Protein AF-A0A6M5J6U9-F1 (afdb_monomer)

Sequence (135 aa):
MSRLHGDDAELTERDAALIKAMIDRGDKNETIAAYFGVNQRAISHVRTGKKFEGINAASIAILPPPGPYGVDPIYVRFYQTMTKVNSLWEKRKLSAAKELLERALKNPVFTEDISEIDTEFSDICRDEYGINVAI

Radius of gyration: 23.55 Å; Cα contacts (8 Å, |Δi|>4): 103; chains: 1; bounding box: 53×32×63 Å

Secondary structure (DSSP, 8-state):
-----SSS-PPPHHHHHHHHHHHHHT--HHHHHHHHTS-HHHHHHHHTSSSSTTPPPPPGGGSPPPS---S-HHHHHHHHHHHHHHHHHHTT-HHHHHHHHHHHHH-S---S-HHHHHHHHHHTTB-TT--B---

Mean predicted aligned error: 13.69 Å

Nearest PDB structures (foldseek):
  5z4y-assembly1_B  TM=3.343E-01  e=3.008E-01  unclassified
  1hlv-assembly1_A  TM=3.441E-01  e=7.741E-01  Homo sapiens
  1pdn-assembly1_C  TM=3.703E-01  e=1.317E+00  Drosophila melanogaster
  5z4z-assembly1_A  TM=3.390E-01  e=1.171E+00  unclassified
  9f14-assembly1_A  TM=3.531E-01  e=1.397E+00  Klebsiella aerogenes

pLDDT: mean 77.25, std 19.32, range [35.38, 96.12]

Solvent-accessible surface area (backbone atoms only — not comparable to full-atom values): 8290 Å² total; per-residue (Å²): 134,90,82,75,90,86,57,103,63,84,81,46,72,69,50,49,10,45,51,43,33,40,48,74,73,62,56,51,50,63,33,55,15,47,64,72,70,45,57,42,68,59,44,49,32,48,74,71,41,80,38,68,60,92,53,64,59,41,63,77,91,74,56,77,81,89,64,86,39,65,82,54,66,52,59,57,50,49,52,54,50,50,53,51,32,50,56,26,48,76,69,66,38,55,68,64,22,49,50,53,50,55,50,47,73,75,50,62,79,74,88,73,66,75,75,52,57,70,53,55,59,64,57,75,49,43,53,103,82,68,52,73,84,80,132

Structure (mmCIF, N/CA/C/O backbone):
data_AF-A0A6M5J6U9-F1
#
_entry.id   AF-A0A6M5J6U9-F1
#
loop_
_atom_site.group_PDB
_ato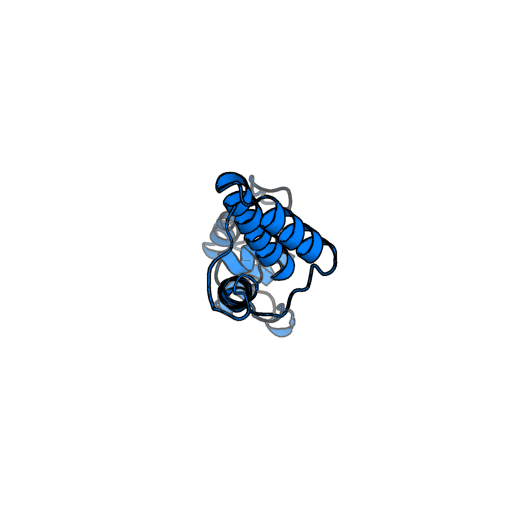m_site.id
_atom_site.type_symbol
_atom_site.label_atom_id
_atom_site.label_alt_id
_atom_site.label_comp_id
_atom_site.label_asym_id
_atom_site.label_entity_id
_atom_site.label_seq_id
_atom_site.pdbx_PDB_ins_code
_atom_site.Cartn_x
_atom_site.Cartn_y
_atom_site.Cartn_z
_atom_site.occupancy
_atom_site.B_iso_or_equiv
_atom_site.auth_seq_id
_atom_site.auth_comp_id
_atom_site.auth_asym_id
_atom_site.auth_atom_id
_atom_site.pdbx_PDB_model_num
ATOM 1 N N . MET A 1 1 ? -12.618 16.297 17.649 1.00 38.94 1 MET A N 1
ATOM 2 C CA . MET A 1 1 ? -12.081 15.787 16.368 1.00 38.94 1 MET A CA 1
ATOM 3 C C . MET A 1 1 ? -10.608 15.433 16.541 1.00 38.94 1 MET A C 1
ATOM 5 O O . MET A 1 1 ? -9.809 16.300 16.882 1.00 38.94 1 MET A O 1
ATOM 9 N N . SER A 1 2 ? -10.254 14.154 16.413 1.00 36.88 2 SER A N 1
ATOM 10 C CA . SER A 1 2 ? -8.938 13.626 16.808 1.00 36.88 2 SER A CA 1
ATOM 11 C C . SER A 1 2 ? -7.925 13.654 15.653 1.00 36.88 2 SER A C 1
ATOM 13 O O . SER A 1 2 ? -7.771 12.667 14.940 1.00 36.88 2 SER A O 1
ATOM 15 N N . ARG A 1 3 ? -7.160 14.747 15.517 1.00 43.84 3 ARG A N 1
ATOM 16 C CA . ARG A 1 3 ? -6.154 14.999 14.452 1.00 43.84 3 ARG A CA 1
ATOM 17 C C . ARG A 1 3 ? -5.040 13.957 14.367 1.00 43.84 3 ARG A C 1
ATOM 19 O O . ARG A 1 3 ? -4.324 13.763 15.353 1.00 43.84 3 ARG A O 1
ATOM 26 N N . LEU A 1 4 ? -4.873 13.259 13.241 1.00 44.78 4 LEU A N 1
ATOM 27 C CA . LEU A 1 4 ? -3.652 12.495 12.936 1.00 44.78 4 LEU A CA 1
ATOM 28 C C . LEU A 1 4 ? -2.703 13.423 12.168 1.00 44.78 4 LEU A C 1
ATOM 30 O O . LEU A 1 4 ? -3.003 13.796 11.048 1.00 44.78 4 LEU A O 1
ATOM 34 N N . HIS A 1 5 ? -1.598 13.836 12.790 1.00 35.38 5 HIS A N 1
ATOM 35 C CA . HIS A 1 5 ? -0.517 14.555 12.104 1.00 35.38 5 HIS A CA 1
ATOM 36 C C . HIS A 1 5 ? 0.190 13.572 11.158 1.00 35.38 5 HIS A C 1
ATOM 38 O O . HIS A 1 5 ? 0.711 12.563 11.644 1.00 35.38 5 HIS A O 1
ATOM 44 N N . GLY A 1 6 ? 0.206 13.833 9.849 1.00 39.66 6 GLY A N 1
ATOM 45 C CA . GLY A 1 6 ? 0.966 13.001 8.914 1.00 39.66 6 GLY A CA 1
ATOM 46 C C . GLY A 1 6 ? 0.749 13.294 7.436 1.00 39.66 6 GLY A C 1
ATOM 47 O O . GLY A 1 6 ? 1.711 13.663 6.782 1.00 39.66 6 GLY A O 1
ATOM 48 N N . ASP A 1 7 ? -0.480 13.164 6.936 1.00 43.69 7 ASP A N 1
ATOM 49 C CA . ASP A 1 7 ? -0.791 13.236 5.502 1.00 43.69 7 ASP A CA 1
ATOM 50 C C . ASP A 1 7 ? -2.085 14.045 5.286 1.00 43.69 7 ASP A C 1
ATOM 52 O O . ASP A 1 7 ? -2.955 14.049 6.159 1.00 43.69 7 ASP A O 1
ATOM 56 N N . ASP A 1 8 ? -2.217 14.716 4.139 1.00 44.75 8 ASP A N 1
ATOM 57 C CA . ASP A 1 8 ? -3.239 15.731 3.805 1.00 44.75 8 ASP A CA 1
ATOM 58 C C . ASP A 1 8 ? -4.708 15.233 3.721 1.00 44.75 8 ASP A C 1
ATOM 60 O O . ASP A 1 8 ? -5.580 15.937 3.211 1.00 44.75 8 ASP A O 1
ATOM 64 N N . ALA A 1 9 ? -5.021 14.043 4.245 1.00 56.03 9 ALA A N 1
ATOM 65 C CA . ALA A 1 9 ? -6.377 13.500 4.322 1.00 56.03 9 ALA A CA 1
ATOM 66 C C . ALA A 1 9 ? -6.770 13.180 5.776 1.00 56.03 9 ALA A C 1
ATOM 68 O O . ALA A 1 9 ? -6.242 12.264 6.414 1.00 56.03 9 ALA A O 1
ATOM 69 N N . GLU A 1 10 ? -7.725 13.941 6.319 1.00 73.69 10 GLU A N 1
ATOM 70 C CA . GLU A 1 10 ? -8.291 13.686 7.644 1.00 73.69 10 GLU A CA 1
ATOM 71 C C . GLU A 1 10 ? -9.250 12.485 7.601 1.00 73.69 10 GLU A C 1
ATOM 73 O O . GLU A 1 10 ? -10.299 12.545 6.964 1.00 73.69 10 GLU A O 1
ATOM 78 N N . LEU A 1 11 ? -8.928 11.405 8.325 1.00 83.12 11 LEU A N 1
ATOM 79 C CA . LEU A 1 11 ? -9.882 10.314 8.557 1.00 83.12 11 LEU A CA 1
ATOM 80 C C . LEU A 1 11 ? -11.064 10.817 9.393 1.00 83.12 11 LEU A C 1
ATOM 82 O O . LEU A 1 11 ? -10.881 11.354 10.491 1.00 83.12 11 LEU A O 1
ATOM 86 N N . THR A 1 12 ? -12.277 10.588 8.904 1.00 90.00 12 THR A N 1
ATOM 87 C CA . THR A 1 12 ? -13.526 10.900 9.605 1.00 90.00 12 THR A CA 1
ATOM 88 C C . THR A 1 12 ? -13.995 9.733 10.481 1.00 90.00 12 THR A C 1
ATOM 90 O O . THR A 1 12 ? -13.484 8.615 10.411 1.00 90.00 12 THR A O 1
ATOM 93 N N . GLU A 1 13 ? -15.018 9.960 11.310 1.00 90.25 13 GLU A N 1
ATOM 94 C CA . GLU A 1 13 ? -15.669 8.879 12.068 1.00 90.25 13 GLU A CA 1
ATOM 95 C C . GLU A 1 13 ? -16.307 7.830 11.144 1.00 90.25 13 GLU A C 1
ATOM 97 O O . GLU A 1 13 ? -16.284 6.638 11.446 1.00 90.25 13 GLU A O 1
ATOM 102 N N . ARG A 1 14 ? -16.818 8.255 9.981 1.00 91.38 14 ARG A N 1
ATOM 103 C CA . ARG A 1 14 ? -17.357 7.347 8.964 1.00 91.38 14 ARG A CA 1
ATOM 104 C C . ARG A 1 14 ? -16.259 6.476 8.356 1.00 91.38 14 ARG A C 1
ATOM 106 O O . ARG A 1 14 ? -16.468 5.275 8.188 1.00 91.38 14 ARG A O 1
ATOM 113 N N . ASP A 1 15 ? -15.091 7.056 8.088 1.00 92.62 15 ASP A N 1
ATOM 114 C CA . ASP A 1 15 ? -13.931 6.303 7.602 1.00 92.62 15 ASP A CA 1
ATOM 115 C C . ASP A 1 15 ? -13.449 5.317 8.660 1.00 92.62 15 ASP A C 1
ATOM 117 O O . ASP A 1 15 ? -13.182 4.164 8.347 1.00 92.62 15 ASP A O 1
ATOM 121 N N . ALA A 1 16 ? -13.422 5.719 9.933 1.00 94.31 16 ALA A N 1
ATOM 122 C CA . ALA A 1 16 ? -13.062 4.827 11.028 1.00 94.31 16 ALA A CA 1
ATOM 123 C C . ALA A 1 16 ? -14.013 3.622 11.145 1.00 94.31 16 ALA A C 1
ATO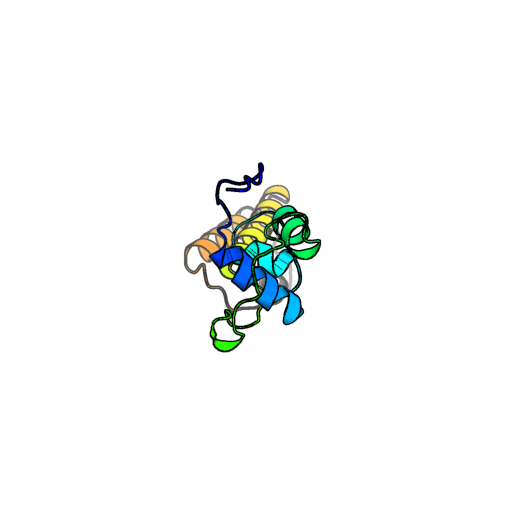M 125 O O . ALA A 1 16 ? -13.543 2.506 11.368 1.00 94.31 16 ALA A O 1
ATOM 126 N N . ALA A 1 17 ? -15.322 3.814 10.950 1.00 96.00 17 ALA A N 1
ATOM 127 C CA . ALA A 1 17 ? -16.290 2.716 10.922 1.00 96.00 17 ALA A CA 1
ATOM 128 C C . ALA A 1 17 ? -15.998 1.726 9.780 1.00 96.00 17 ALA A C 1
ATOM 130 O O . ALA A 1 17 ? -16.003 0.511 9.999 1.00 96.00 17 ALA A O 1
ATOM 131 N N . LEU A 1 18 ? -15.689 2.231 8.579 1.00 95.56 18 LEU A N 1
ATOM 132 C CA . LEU A 1 18 ? -15.295 1.409 7.429 1.00 95.5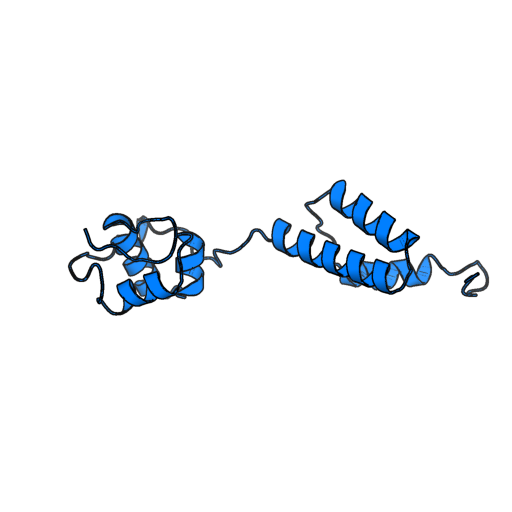6 18 LEU A CA 1
ATOM 133 C C . LEU A 1 18 ? -13.957 0.698 7.663 1.00 95.56 18 LEU A C 1
ATOM 135 O O . LEU A 1 18 ? -13.867 -0.503 7.436 1.00 95.56 18 LEU A O 1
ATOM 139 N N . ILE A 1 19 ? -12.945 1.400 8.180 1.00 94.69 19 ILE A N 1
ATOM 140 C CA . ILE A 1 19 ? -11.632 0.835 8.523 1.00 94.69 19 ILE A CA 1
ATOM 141 C C . ILE A 1 19 ? -11.790 -0.315 9.516 1.00 94.69 19 ILE A C 1
ATOM 143 O O . ILE A 1 19 ? -11.199 -1.369 9.308 1.00 94.69 19 ILE A O 1
ATOM 147 N N . LYS A 1 20 ? -12.598 -0.149 10.572 1.00 96.12 20 LYS A N 1
ATOM 148 C CA . LYS A 1 20 ? -12.865 -1.224 11.540 1.00 96.12 20 LYS A CA 1
ATOM 149 C C . LYS A 1 20 ? -13.520 -2.433 10.874 1.00 96.12 20 LYS A C 1
ATOM 151 O O . LYS A 1 20 ? -13.044 -3.543 11.060 1.00 96.12 20 LYS A O 1
ATOM 156 N N . ALA A 1 21 ? -14.509 -2.218 10.010 1.00 96.00 21 ALA A N 1
ATOM 157 C CA . ALA A 1 21 ? -15.128 -3.307 9.258 1.00 96.00 21 ALA A CA 1
ATOM 158 C C . ALA A 1 21 ? -14.143 -4.005 8.291 1.00 96.00 21 ALA A C 1
ATOM 160 O O . ALA A 1 21 ? -14.191 -5.223 8.134 1.00 96.00 21 ALA A O 1
ATOM 161 N N . MET A 1 22 ? -13.216 -3.265 7.671 1.00 94.69 22 MET A N 1
ATOM 162 C CA . MET A 1 22 ? -12.148 -3.836 6.835 1.00 94.69 22 MET A CA 1
ATOM 163 C C . MET A 1 22 ? -11.135 -4.633 7.671 1.00 94.69 22 MET A C 1
ATOM 165 O O . MET A 1 22 ? -10.681 -5.692 7.242 1.00 94.69 22 MET A O 1
ATOM 169 N N . ILE A 1 23 ? -10.810 -4.164 8.881 1.00 94.25 23 ILE A N 1
ATOM 170 C CA . ILE A 1 23 ? -9.974 -4.889 9.849 1.00 94.25 23 ILE A CA 1
ATOM 171 C C . ILE A 1 23 ? -10.652 -6.198 10.264 1.00 94.25 23 ILE A C 1
ATOM 173 O O . ILE A 1 23 ? -9.995 -7.238 10.236 1.00 94.25 23 ILE A O 1
ATOM 177 N N . ASP A 1 24 ? -11.944 -6.155 10.596 1.00 94.69 24 ASP A N 1
ATOM 178 C CA . ASP A 1 24 ? -12.734 -7.323 11.006 1.00 94.69 24 ASP A CA 1
ATOM 179 C C . ASP A 1 24 ? -12.869 -8.345 9.870 1.00 94.69 24 ASP A C 1
ATOM 181 O O . ASP A 1 24 ? -12.850 -9.552 10.107 1.00 94.69 24 ASP A O 1
ATOM 185 N N . ARG A 1 25 ? -12.928 -7.872 8.617 1.00 93.56 25 ARG A N 1
ATOM 186 C CA . ARG A 1 25 ? -12.867 -8.725 7.420 1.00 93.56 25 ARG A CA 1
ATOM 187 C C . ARG A 1 25 ? -11.509 -9.422 7.246 1.00 93.56 25 ARG A C 1
ATOM 189 O O . ARG A 1 25 ? -11.442 -10.439 6.559 1.00 93.56 25 ARG A O 1
ATOM 196 N N . GLY A 1 26 ? -10.447 -8.909 7.869 1.00 91.62 26 GLY A N 1
ATOM 197 C CA . GLY A 1 26 ? -9.088 -9.451 7.790 1.00 91.62 26 GLY A CA 1
ATOM 198 C C . GLY A 1 26 ? -8.156 -8.708 6.829 1.00 91.62 26 GLY A C 1
ATOM 199 O O . GLY A 1 26 ? -7.065 -9.202 6.539 1.00 91.62 26 GLY A O 1
ATOM 200 N N . ASP A 1 27 ? -8.541 -7.523 6.346 1.00 91.56 27 ASP A N 1
ATOM 201 C CA . ASP A 1 27 ? -7.709 -6.744 5.429 1.00 91.56 27 ASP A CA 1
ATOM 202 C C . ASP A 1 27 ? -6.413 -6.268 6.132 1.00 91.56 27 ASP A C 1
ATOM 204 O O . ASP A 1 27 ? -6.378 -5.919 7.325 1.00 91.56 27 ASP A O 1
ATOM 208 N N . LYS A 1 28 ? -5.304 -6.246 5.380 1.00 90.94 28 LYS A N 1
ATOM 209 C CA . LYS A 1 28 ? -3.997 -5.781 5.874 1.00 90.94 28 LYS A CA 1
ATOM 210 C C . LYS A 1 28 ? -3.992 -4.261 6.049 1.00 90.94 28 LYS A C 1
ATOM 212 O O . LYS A 1 28 ? -4.587 -3.542 5.253 1.00 90.94 28 LYS A O 1
ATOM 217 N N . ASN A 1 29 ? -3.242 -3.755 7.034 1.00 92.38 29 ASN A N 1
ATOM 218 C CA . ASN A 1 29 ? -3.126 -2.308 7.271 1.00 92.38 29 ASN A CA 1
ATOM 219 C C . ASN A 1 29 ? -2.639 -1.540 6.038 1.00 92.38 29 ASN A C 1
ATOM 221 O O . ASN A 1 29 ? -3.154 -0.463 5.773 1.00 92.38 29 ASN A O 1
ATOM 225 N N . GLU A 1 30 ? -1.685 -2.099 5.293 1.00 88.62 30 GLU A N 1
ATOM 226 C CA . GLU A 1 30 ? -1.140 -1.519 4.058 1.00 88.62 30 GLU A CA 1
ATOM 227 C C . GLU A 1 30 ? -2.220 -1.357 2.980 1.00 88.62 30 GLU A C 1
ATOM 229 O O . GLU A 1 30 ? -2.341 -0.312 2.352 1.00 88.62 30 GLU A O 1
ATOM 234 N N . THR A 1 31 ? -3.051 -2.382 2.818 1.00 88.25 31 THR A N 1
ATOM 235 C CA . THR A 1 31 ? -4.150 -2.422 1.854 1.00 88.25 31 THR A CA 1
ATOM 236 C C . THR A 1 31 ? -5.241 -1.415 2.215 1.00 88.25 31 THR A C 1
ATOM 238 O O . THR A 1 31 ? -5.677 -0.640 1.370 1.00 88.25 31 THR A O 1
ATOM 241 N N . ILE A 1 32 ? -5.642 -1.366 3.488 1.00 90.94 32 ILE A N 1
ATOM 242 C CA . ILE A 1 32 ? -6.607 -0.373 3.982 1.00 90.94 32 ILE A CA 1
ATOM 243 C C . ILE A 1 32 ? -6.042 1.044 3.800 1.00 90.94 32 ILE A C 1
ATOM 245 O O . ILE A 1 32 ? -6.726 1.930 3.303 1.00 90.94 32 ILE A O 1
ATOM 249 N N . ALA A 1 33 ? -4.778 1.253 4.162 1.00 89.56 33 ALA A N 1
ATOM 250 C CA . ALA A 1 33 ? -4.088 2.530 4.021 1.00 89.56 33 ALA A CA 1
ATOM 251 C C . ALA A 1 33 ? -4.080 3.025 2.568 1.00 89.56 33 ALA A C 1
ATOM 253 O O . ALA A 1 33 ? -4.405 4.183 2.318 1.00 89.56 33 ALA A O 1
ATOM 254 N N . ALA A 1 34 ? -3.795 2.134 1.618 1.00 86.56 34 ALA A N 1
ATOM 255 C CA . ALA A 1 34 ? -3.827 2.441 0.194 1.00 86.56 34 ALA A CA 1
ATOM 256 C C . ALA A 1 34 ? -5.233 2.802 -0.314 1.00 86.56 34 ALA A C 1
ATOM 258 O O . ALA A 1 34 ? -5.355 3.716 -1.122 1.00 86.56 34 ALA A O 1
ATOM 259 N N . TYR A 1 35 ? -6.292 2.151 0.185 1.00 87.62 35 TYR A N 1
ATOM 260 C CA . TYR A 1 35 ? -7.674 2.509 -0.163 1.00 87.62 35 TYR A CA 1
ATOM 261 C C . TYR A 1 35 ? -8.043 3.930 0.282 1.00 87.62 35 TYR A C 1
ATOM 263 O O . TYR A 1 35 ? -8.654 4.680 -0.473 1.00 87.62 35 TYR A O 1
ATOM 271 N N . PHE A 1 36 ? -7.661 4.302 1.506 1.00 87.56 36 PHE A N 1
ATOM 272 C CA . PHE A 1 36 ? -7.964 5.619 2.075 1.00 87.56 36 PHE A CA 1
ATOM 273 C C . PHE A 1 36 ? -6.943 6.704 1.697 1.00 87.56 36 PHE A C 1
ATOM 275 O O . PHE A 1 36 ? -7.164 7.868 2.020 1.00 87.56 36 PHE A O 1
ATOM 282 N N . GLY A 1 37 ? -5.832 6.352 1.041 1.00 83.81 37 GLY A N 1
ATOM 283 C CA . GLY A 1 37 ? -4.761 7.295 0.707 1.00 83.81 37 GLY A CA 1
ATOM 284 C C . GLY A 1 37 ? -4.050 7.877 1.935 1.00 83.81 37 GLY A C 1
ATOM 285 O O . GLY A 1 37 ? -3.660 9.040 1.920 1.00 83.81 37 GLY A O 1
ATOM 286 N N . VAL A 1 38 ? -3.902 7.092 3.008 1.00 86.25 38 VAL A N 1
ATOM 287 C CA . VAL A 1 38 ? -3.305 7.528 4.288 1.00 86.25 38 VAL A CA 1
ATOM 288 C C . VAL A 1 38 ? -2.107 6.668 4.681 1.00 86.25 38 VAL A C 1
ATOM 290 O O . VAL A 1 38 ? -1.959 5.542 4.215 1.00 86.25 38 VAL A O 1
ATOM 293 N N . ASN A 1 39 ? -1.273 7.133 5.614 1.00 86.38 39 ASN A N 1
ATOM 294 C CA . ASN A 1 39 ? -0.220 6.303 6.195 1.00 86.38 39 ASN A CA 1
ATOM 295 C C . ASN A 1 39 ? -0.768 5.045 6.897 1.00 86.38 39 ASN A C 1
ATOM 297 O O . ASN A 1 39 ? -1.692 5.124 7.709 1.00 86.38 39 ASN A O 1
ATOM 301 N N . GLN A 1 40 ? -0.086 3.903 6.763 1.00 90.31 40 GLN A N 1
ATOM 302 C CA . GLN A 1 40 ? -0.393 2.693 7.545 1.00 90.31 40 GLN A CA 1
ATOM 303 C C . GLN A 1 40 ? -0.370 2.908 9.070 1.00 90.31 40 GLN A C 1
ATOM 305 O O . GLN A 1 40 ? -1.087 2.226 9.806 1.00 90.31 40 GLN A O 1
ATOM 310 N N . ARG A 1 41 ? 0.399 3.891 9.571 1.00 90.81 41 ARG A N 1
ATOM 311 C CA . ARG A 1 41 ? 0.380 4.287 10.989 1.00 90.81 41 ARG A CA 1
ATOM 312 C C . ARG A 1 41 ? -1.008 4.771 11.429 1.00 90.81 41 ARG A C 1
ATOM 314 O O . ARG A 1 41 ? -1.407 4.485 12.558 1.00 90.81 41 ARG A O 1
ATOM 321 N N . ALA A 1 42 ? -1.746 5.464 10.559 1.00 89.75 42 ALA A N 1
ATOM 322 C CA . ALA A 1 42 ? -3.112 5.908 10.829 1.00 89.75 42 ALA A CA 1
ATOM 323 C C . ALA A 1 42 ? -4.037 4.712 11.084 1.00 89.75 42 ALA A C 1
ATOM 325 O O . ALA A 1 42 ? -4.733 4.674 12.100 1.00 89.75 42 ALA A O 1
ATOM 326 N N . ILE A 1 43 ? -3.959 3.696 10.221 1.00 93.25 43 ILE A N 1
ATOM 327 C CA . ILE A 1 43 ? -4.745 2.463 10.344 1.00 93.25 43 ILE A CA 1
ATOM 328 C C . ILE A 1 43 ? -4.384 1.708 11.625 1.00 93.25 43 ILE A C 1
ATOM 330 O O . ILE A 1 43 ? -5.272 1.267 12.352 1.00 93.25 43 ILE A O 1
ATOM 334 N N . SER A 1 44 ? -3.095 1.636 11.976 1.00 94.00 44 SER A N 1
ATOM 335 C CA . SER A 1 44 ? -2.654 1.044 13.245 1.00 94.00 44 SER A CA 1
ATOM 336 C C . SER A 1 44 ? -3.261 1.744 14.465 1.00 94.00 44 SER A C 1
ATOM 338 O O . SER A 1 44 ? -3.604 1.072 15.431 1.00 94.00 44 SER A O 1
ATOM 340 N N . HIS A 1 45 ? -3.442 3.068 14.436 1.00 92.31 45 HIS A N 1
ATOM 341 C CA . HIS A 1 45 ? -4.097 3.797 15.528 1.00 92.31 45 HIS A CA 1
ATOM 342 C C . HIS A 1 45 ? -5.595 3.504 15.654 1.00 92.31 45 HIS A C 1
ATOM 344 O O . HIS A 1 45 ? -6.104 3.507 16.774 1.00 92.31 45 HIS A O 1
ATOM 350 N N . VAL A 1 46 ? -6.288 3.241 14.542 1.00 93.56 46 VAL A N 1
ATOM 351 C CA . VAL A 1 46 ? -7.683 2.772 14.565 1.00 93.56 46 VAL A CA 1
ATOM 352 C C . VAL A 1 46 ? -7.746 1.335 15.088 1.00 93.56 46 VAL A C 1
ATOM 354 O O . VAL A 1 46 ? -8.547 1.040 15.971 1.00 93.56 46 VAL A O 1
ATOM 357 N N . ARG A 1 47 ? -6.851 0.456 14.612 1.00 94.56 47 ARG A N 1
ATOM 358 C CA . ARG A 1 47 ? -6.787 -0.963 15.000 1.00 94.56 47 ARG A CA 1
ATOM 359 C C . ARG A 1 47 ? -6.527 -1.163 16.491 1.00 94.56 47 ARG A C 1
ATOM 361 O O . ARG A 1 47 ? -7.126 -2.040 17.097 1.00 94.56 47 ARG A O 1
ATOM 368 N N . THR A 1 48 ? -5.639 -0.370 17.088 1.00 93.19 48 THR A N 1
ATOM 369 C CA . THR A 1 48 ? -5.329 -0.475 18.524 1.00 93.19 48 THR A CA 1
ATOM 370 C C . THR A 1 48 ? -6.322 0.261 19.420 1.00 93.19 48 THR A C 1
ATOM 372 O O . THR A 1 48 ? -6.129 0.286 20.631 1.00 93.19 48 THR A O 1
ATOM 375 N N . GLY A 1 49 ? -7.340 0.918 18.854 1.00 90.00 49 GLY A N 1
ATOM 376 C CA . GLY A 1 49 ? -8.288 1.732 19.615 1.00 90.00 49 GLY A CA 1
ATOM 377 C C . GLY A 1 49 ? -7.721 3.064 20.117 1.00 90.00 49 GLY A C 1
ATOM 378 O O . GLY A 1 49 ? -8.453 3.840 20.716 1.00 90.00 49 GLY A O 1
ATOM 379 N N . LYS A 1 50 ? -6.456 3.410 19.818 1.00 89.56 50 LYS A N 1
ATOM 380 C CA . LYS A 1 50 ? -5.865 4.712 20.194 1.00 89.56 50 LYS A CA 1
ATOM 381 C C . LYS A 1 50 ? -6.644 5.897 19.604 1.00 89.56 50 LYS A C 1
ATOM 383 O O . LYS A 1 50 ? -6.568 7.012 20.123 1.00 89.56 50 LYS A O 1
ATOM 388 N N . LYS A 1 51 ? -7.362 5.679 18.499 1.00 87.38 51 LYS A N 1
ATOM 389 C CA . LYS A 1 51 ? -8.299 6.636 17.910 1.00 87.38 51 LYS A CA 1
ATOM 390 C C . LYS A 1 51 ? -9.612 5.983 17.529 1.00 87.38 51 LYS A C 1
ATOM 392 O O . LYS A 1 51 ? -9.634 4.826 17.127 1.00 87.38 51 LYS A O 1
ATOM 397 N N . PHE A 1 52 ? -10.676 6.787 17.586 1.00 90.81 52 PHE A N 1
ATOM 398 C CA . PHE A 1 52 ? -12.035 6.380 17.227 1.00 90.81 52 PHE A CA 1
ATOM 399 C C . PHE A 1 52 ? -12.524 5.170 18.032 1.00 90.81 52 PHE A C 1
ATOM 401 O O . PHE A 1 52 ? -13.269 4.344 17.514 1.00 90.81 52 PHE A O 1
ATOM 408 N N . GLU A 1 53 ? -12.102 5.048 19.294 1.00 91.06 53 GLU A N 1
ATOM 409 C CA . GLU A 1 53 ? -12.446 3.926 20.175 1.00 91.06 53 GLU A CA 1
ATOM 410 C C . GLU A 1 53 ? -13.961 3.675 20.209 1.00 91.06 53 GLU A C 1
ATOM 412 O O . GLU A 1 53 ? -14.398 2.573 19.890 1.0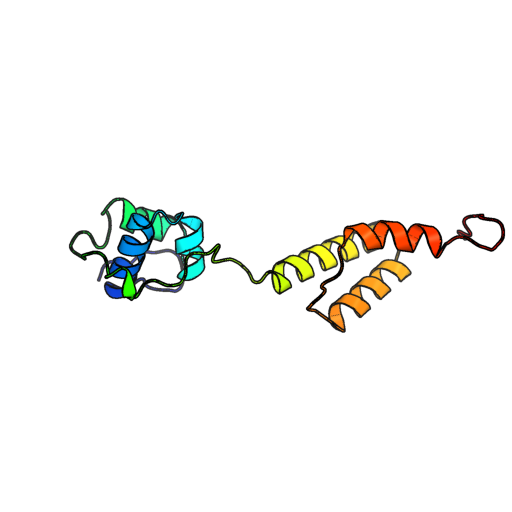0 91.06 53 GLU A O 1
ATOM 417 N N . GLY A 1 54 ? -14.756 4.727 20.436 1.00 91.62 54 GLY A N 1
ATOM 418 C CA . GLY A 1 54 ? -16.221 4.654 20.523 1.00 91.62 54 GLY A CA 1
ATOM 419 C C . GLY A 1 54 ? -16.980 4.509 19.198 1.00 91.62 54 GLY A C 1
ATOM 420 O O . GLY A 1 54 ? -18.207 4.508 19.210 1.00 91.62 54 GLY A O 1
ATOM 421 N N . ILE A 1 55 ? -16.296 4.415 18.055 1.00 94.88 55 ILE A N 1
ATOM 422 C CA . ILE A 1 55 ? -16.956 4.239 16.755 1.00 94.88 55 ILE A CA 1
ATOM 423 C C . ILE A 1 55 ? -17.179 2.754 16.478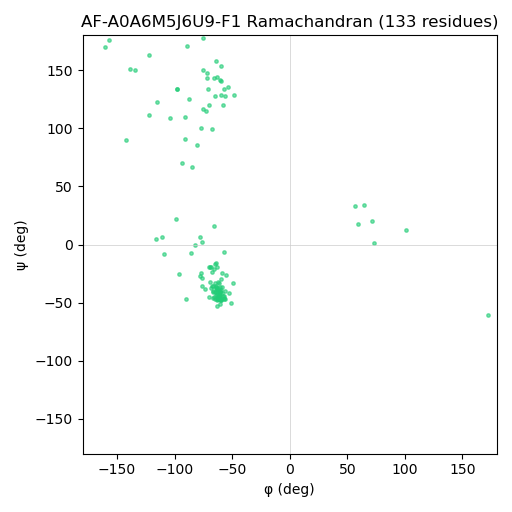 1.00 94.88 55 ILE A C 1
ATOM 425 O O . ILE A 1 55 ? -16.230 1.974 16.480 1.00 94.88 55 ILE A O 1
ATOM 429 N N . ASN A 1 56 ? -18.414 2.354 16.194 1.00 95.31 56 ASN A N 1
ATOM 430 C CA . ASN A 1 56 ? -18.716 0.972 15.824 1.00 95.31 56 ASN A CA 1
ATOM 431 C C . ASN A 1 56 ? -18.286 0.669 14.385 1.00 95.31 56 ASN A C 1
ATOM 433 O O . ASN A 1 56 ? -18.291 1.552 13.526 1.00 95.31 56 ASN A O 1
ATOM 437 N N . ALA A 1 57 ? -17.930 -0.590 14.123 1.00 95.19 57 ALA A N 1
ATOM 438 C CA . ALA A 1 57 ? -17.648 -1.048 12.771 1.00 95.19 57 ALA A CA 1
ATOM 439 C C . ALA A 1 57 ? -18.880 -0.875 11.868 1.00 95.19 57 ALA A C 1
ATOM 441 O O . ALA A 1 57 ? -20.025 -1.074 12.282 1.00 95.19 57 ALA A O 1
ATOM 442 N N . ALA A 1 58 ? -18.628 -0.485 10.623 1.00 95.38 58 ALA A N 1
ATOM 443 C CA . ALA A 1 58 ? -19.632 -0.418 9.576 1.00 95.38 58 ALA A CA 1
ATOM 444 C C . ALA A 1 58 ? -20.199 -1.810 9.239 1.00 95.38 58 ALA A C 1
ATOM 446 O O . ALA A 1 58 ? -19.559 -2.839 9.451 1.00 95.38 58 ALA A O 1
ATOM 447 N N . SER A 1 59 ? -21.396 -1.841 8.650 1.00 93.56 59 SER A N 1
ATOM 448 C CA . SER A 1 59 ? -21.961 -3.080 8.103 1.00 93.56 59 SER A CA 1
ATOM 449 C C . SER A 1 59 ? -21.110 -3.620 6.951 1.00 93.56 59 SER A C 1
ATOM 451 O O . SER A 1 59 ? -20.626 -2.861 6.111 1.00 93.56 59 SER A O 1
ATOM 453 N N . ILE A 1 60 ? -21.002 -4.946 6.851 1.00 88.88 60 ILE A N 1
ATOM 454 C CA . ILE A 1 60 ? -20.261 -5.606 5.769 1.00 88.88 60 ILE A CA 1
ATOM 455 C C . ILE A 1 60 ? -20.821 -5.253 4.382 1.00 88.88 60 ILE A C 1
ATOM 457 O O . ILE A 1 60 ? -20.069 -5.170 3.415 1.00 88.88 60 ILE A O 1
ATOM 461 N N . ALA A 1 61 ? -22.124 -4.978 4.289 1.00 88.25 61 ALA A N 1
ATOM 462 C CA . ALA A 1 61 ? -22.807 -4.662 3.034 1.00 88.25 61 ALA A CA 1
ATOM 463 C C . ALA A 1 61 ? -22.333 -3.360 2.358 1.00 88.25 61 ALA A C 1
ATOM 465 O O . ALA A 1 61 ? -22.635 -3.145 1.188 1.00 88.25 61 ALA A O 1
ATOM 466 N N . ILE A 1 62 ? -21.622 -2.489 3.082 1.00 91.19 62 ILE A N 1
ATOM 467 C CA . ILE A 1 62 ? -21.131 -1.200 2.568 1.00 91.19 62 ILE A CA 1
ATOM 468 C C . ILE A 1 62 ? -19.607 -1.161 2.403 1.00 91.19 62 ILE A C 1
ATOM 470 O O . ILE A 1 62 ? -19.046 -0.103 2.118 1.00 91.19 62 ILE A O 1
ATOM 474 N N . LEU A 1 63 ? -18.929 -2.296 2.598 1.00 89.06 63 LEU A N 1
ATOM 475 C CA . LEU A 1 63 ? -17.490 -2.403 2.393 1.00 89.06 63 LEU A CA 1
ATOM 476 C C . LEU A 1 63 ? -17.140 -2.359 0.896 1.00 89.06 63 LEU A C 1
ATOM 478 O O . LEU A 1 63 ? -17.840 -2.977 0.089 1.00 89.06 63 LEU A O 1
ATOM 482 N N . PRO A 1 64 ? -16.014 -1.728 0.516 1.00 87.56 64 PRO A N 1
ATOM 483 C CA . PRO A 1 64 ? -15.452 -1.910 -0.819 1.00 87.56 64 PRO A CA 1
ATOM 484 C C . PRO A 1 64 ? -15.107 -3.390 -1.081 1.00 87.56 64 PRO A C 1
ATOM 486 O O . PRO A 1 64 ? -14.828 -4.125 -0.122 1.00 87.56 64 PRO A O 1
ATOM 489 N N . PRO A 1 65 ? -15.097 -3.852 -2.347 1.00 83.81 65 PRO A N 1
ATOM 490 C CA . PRO A 1 65 ? -14.720 -5.222 -2.692 1.00 83.81 65 PRO A CA 1
ATOM 491 C C . PRO A 1 65 ? -13.315 -5.554 -2.185 1.00 83.81 65 PRO A C 1
ATOM 493 O O . PRO A 1 65 ? -12.415 -4.752 -2.407 1.00 83.81 65 PRO A O 1
ATOM 496 N N . PRO A 1 66 ? -13.090 -6.715 -1.548 1.00 75.94 66 PRO A N 1
ATOM 497 C CA . PRO A 1 66 ? -11.766 -7.079 -1.064 1.00 75.94 66 PRO A CA 1
ATOM 498 C C . PRO A 1 66 ? -10.786 -7.131 -2.237 1.00 75.94 66 PRO A C 1
ATOM 500 O O . PRO A 1 66 ? -11.030 -7.800 -3.240 1.00 75.94 66 PRO A O 1
ATOM 503 N N . GLY A 1 67 ? -9.661 -6.446 -2.108 1.00 66.81 67 GLY A N 1
ATOM 504 C CA . GLY A 1 67 ? -8.613 -6.492 -3.113 1.00 66.81 67 GLY A CA 1
ATOM 505 C C . GLY A 1 67 ? -7.288 -6.032 -2.534 1.00 66.81 67 GLY A C 1
ATOM 506 O O . GLY A 1 67 ? -7.255 -5.487 -1.430 1.00 66.81 67 GLY A O 1
ATOM 507 N N . PRO A 1 68 ? -6.180 -6.202 -3.263 1.00 67.06 68 PRO A N 1
ATOM 508 C CA . PRO A 1 68 ? -5.070 -5.287 -3.107 1.00 67.06 68 PRO A CA 1
ATOM 509 C C . PRO A 1 68 ? -5.514 -3.918 -3.645 1.00 67.06 68 PRO A C 1
ATOM 511 O O . PRO A 1 68 ? -5.520 -3.687 -4.850 1.00 67.06 68 PRO A O 1
ATOM 514 N N . TYR A 1 69 ? -5.908 -3.006 -2.756 1.00 71.50 69 TYR A N 1
ATOM 515 C CA . TYR A 1 69 ? -5.957 -1.586 -3.096 1.00 71.50 69 TYR A CA 1
ATOM 516 C C . TYR A 1 69 ? -4.505 -1.120 -3.172 1.00 71.50 69 TYR A C 1
ATOM 518 O O . TYR A 1 69 ? -3.760 -1.231 -2.200 1.00 71.50 69 TYR A O 1
ATOM 526 N N . GLY A 1 70 ? -4.064 -0.720 -4.353 1.00 66.50 70 GLY A N 1
ATOM 527 C CA . GLY A 1 70 ? -2.672 -0.404 -4.623 1.00 66.50 70 GLY A CA 1
ATOM 528 C C . GLY A 1 70 ? -2.557 0.519 -5.822 1.00 66.50 70 GLY A C 1
ATOM 529 O O . GLY A 1 70 ? -3.551 0.850 -6.466 1.00 66.50 70 GLY A O 1
ATOM 530 N N . VAL A 1 71 ? -1.328 0.942 -6.097 1.00 64.19 71 VAL A N 1
ATOM 531 C CA . VAL A 1 71 ? -0.995 1.710 -7.298 1.00 64.19 71 VAL A CA 1
ATOM 532 C C . VAL A 1 71 ? -1.475 0.971 -8.546 1.00 64.19 71 VAL A C 1
ATOM 534 O O . VAL A 1 71 ? -1.299 -0.245 -8.644 1.00 64.19 71 VAL A O 1
ATOM 537 N N . ASP A 1 72 ? -2.087 1.708 -9.478 1.00 71.50 72 ASP A N 1
ATOM 538 C CA . ASP A 1 72 ? -2.570 1.150 -10.745 1.00 71.50 72 ASP A CA 1
ATOM 539 C C . ASP A 1 72 ? -1.450 0.308 -11.389 1.00 71.50 72 ASP A C 1
ATOM 541 O O . ASP A 1 72 ? -0.322 0.808 -11.527 1.00 71.50 72 ASP A O 1
ATOM 545 N N . PRO A 1 73 ? -1.717 -0.950 -11.781 1.00 73.25 73 PRO A N 1
ATOM 546 C CA . PRO A 1 73 ? -0.755 -1.772 -12.507 1.00 73.25 73 PRO A CA 1
ATOM 547 C C . PRO A 1 73 ? -0.135 -1.050 -13.711 1.00 73.25 73 PRO A C 1
ATOM 549 O O . PRO A 1 73 ? 1.047 -1.250 -13.997 1.00 73.25 73 PRO A O 1
ATOM 552 N N . ILE A 1 74 ? -0.893 -0.166 -14.370 1.00 76.62 74 ILE A N 1
ATOM 553 C CA . ILE A 1 74 ? -0.415 0.679 -15.470 1.00 76.62 74 ILE A CA 1
ATOM 554 C C . ILE A 1 74 ? 0.735 1.578 -14.999 1.00 76.62 74 ILE A C 1
ATOM 556 O O . ILE A 1 74 ? 1.785 1.627 -15.645 1.00 76.62 74 ILE A O 1
ATOM 560 N N . TYR A 1 75 ? 0.587 2.244 -13.847 1.00 75.06 75 TYR A N 1
ATOM 561 C CA . TYR A 1 75 ? 1.641 3.096 -13.289 1.00 75.06 75 TYR A CA 1
ATOM 562 C C . TYR A 1 75 ? 2.887 2.283 -12.937 1.00 75.06 75 TYR A C 1
ATOM 564 O O . TYR A 1 75 ? 3.992 2.657 -13.332 1.00 75.06 75 TYR A O 1
ATOM 572 N N . VAL A 1 76 ? 2.730 1.153 -12.240 1.00 79.69 76 VAL A N 1
ATOM 573 C CA . VAL A 1 76 ? 3.863 0.292 -11.847 1.00 79.69 76 VAL A CA 1
ATOM 574 C C . VAL A 1 76 ? 4.663 -0.143 -13.072 1.00 79.69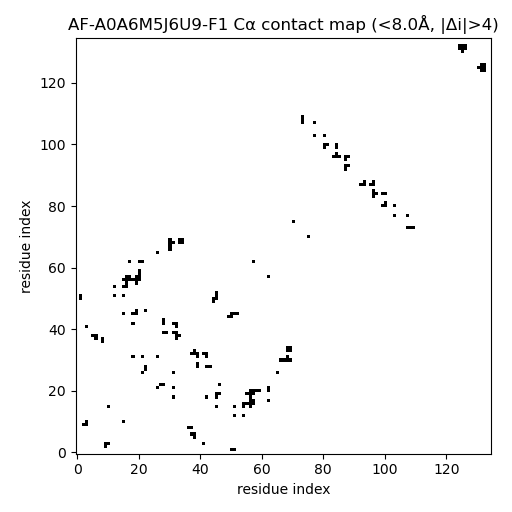 76 VAL A C 1
ATOM 576 O O . VAL A 1 76 ? 5.892 -0.035 -13.103 1.00 79.69 76 VAL A O 1
ATOM 579 N N . ARG A 1 77 ? 3.953 -0.587 -14.106 1.00 80.06 77 ARG A N 1
ATOM 580 C CA . ARG A 1 77 ? 4.543 -1.089 -15.340 1.00 80.06 77 ARG A CA 1
ATOM 581 C C . ARG A 1 77 ? 5.269 -0.002 -16.128 1.00 80.06 77 ARG A C 1
ATOM 583 O O . ARG A 1 77 ? 6.362 -0.240 -16.649 1.00 80.06 77 ARG A O 1
ATOM 590 N N . PHE A 1 78 ? 4.702 1.201 -16.179 1.00 82.50 78 PHE A N 1
ATOM 591 C CA . PHE A 1 78 ? 5.354 2.346 -16.806 1.00 82.50 78 PHE A CA 1
ATOM 592 C C . PHE A 1 78 ? 6.699 2.656 -16.135 1.00 82.50 78 PHE A C 1
ATOM 594 O O . PHE A 1 78 ? 7.717 2.763 -16.819 1.00 82.50 78 PHE A O 1
ATOM 601 N N . TYR A 1 79 ? 6.742 2.712 -14.800 1.00 84.50 79 TYR A N 1
ATOM 602 C CA . TYR A 1 79 ? 7.988 2.975 -14.074 1.00 84.50 79 TYR A CA 1
ATOM 603 C C . TYR A 1 79 ? 9.040 1.886 -14.285 1.00 84.50 79 TYR A C 1
ATOM 605 O O . TYR A 1 79 ? 10.195 2.214 -14.545 1.00 84.50 79 TYR A O 1
ATOM 613 N N . GLN A 1 80 ? 8.655 0.608 -14.258 1.00 85.50 80 GLN A N 1
ATOM 614 C CA . GLN A 1 80 ? 9.567 -0.499 -14.571 1.00 85.50 80 GLN A CA 1
ATOM 615 C C . GLN A 1 80 ? 10.156 -0.372 -15.983 1.00 85.50 80 GLN A C 1
ATOM 617 O O . GLN A 1 80 ? 11.358 -0.563 -16.184 1.00 85.50 80 GLN A O 1
ATOM 622 N N . THR A 1 81 ? 9.321 0.014 -16.953 1.00 89.06 81 THR A N 1
ATOM 623 C CA . THR A 1 81 ? 9.752 0.266 -18.333 1.00 89.06 81 THR A CA 1
ATOM 624 C C . THR A 1 81 ? 10.774 1.400 -18.378 1.00 89.06 81 THR A C 1
ATOM 626 O O . THR A 1 81 ? 11.843 1.239 -18.963 1.00 89.06 81 THR A O 1
ATOM 629 N N . MET A 1 82 ? 10.514 2.514 -17.689 1.00 90.19 82 MET A N 1
ATOM 630 C CA . MET A 1 82 ? 11.457 3.636 -17.609 1.00 90.19 82 MET A CA 1
ATOM 631 C C . MET A 1 82 ? 12.766 3.261 -16.901 1.00 90.19 82 MET A C 1
ATOM 633 O O . MET A 1 82 ? 13.839 3.683 -17.327 1.00 90.19 82 MET A O 1
ATOM 637 N N . THR A 1 83 ? 12.723 2.411 -15.872 1.00 91.56 83 THR A N 1
ATOM 638 C CA . THR A 1 83 ? 13.935 1.862 -15.247 1.00 91.56 83 THR A CA 1
ATOM 639 C C . THR A 1 83 ? 14.763 1.055 -16.250 1.00 91.56 83 THR A C 1
ATOM 641 O O . THR A 1 83 ? 15.986 1.209 -16.302 1.00 91.56 83 THR A O 1
ATOM 644 N N . LYS A 1 84 ? 14.124 0.240 -17.101 1.00 90.38 84 LYS A N 1
ATOM 645 C CA . LYS A 1 84 ? 14.821 -0.482 -18.178 1.00 90.38 84 LYS A CA 1
ATOM 646 C C . LYS A 1 84 ? 15.413 0.491 -19.201 1.00 90.38 84 LYS A C 1
ATOM 648 O O . LYS A 1 84 ? 16.579 0.318 -19.557 1.00 90.38 84 LYS A O 1
ATOM 653 N N . VAL A 1 85 ? 14.678 1.528 -19.613 1.00 92.06 85 VAL A N 1
ATOM 654 C CA . VAL A 1 85 ? 15.187 2.587 -20.509 1.00 92.06 85 VAL A CA 1
ATOM 655 C C . VAL A 1 85 ? 16.444 3.239 -19.918 1.00 92.06 85 VAL A C 1
ATOM 657 O O . VAL A 1 85 ? 17.463 3.315 -20.604 1.00 92.06 85 VAL A O 1
ATOM 660 N N . ASN A 1 86 ? 16.432 3.600 -18.631 1.00 93.31 86 ASN A N 1
ATOM 661 C CA . ASN A 1 86 ? 17.611 4.134 -17.939 1.00 93.31 86 ASN A CA 1
ATOM 662 C C . ASN A 1 86 ? 18.795 3.161 -17.976 1.00 93.31 86 ASN A C 1
ATOM 664 O O . ASN A 1 86 ? 19.906 3.559 -18.319 1.00 93.31 86 ASN A O 1
ATOM 668 N N . SER A 1 87 ? 18.556 1.871 -17.729 1.00 92.50 87 SER A N 1
ATOM 669 C CA . SER A 1 87 ? 19.619 0.862 -17.807 1.00 92.50 87 SER A CA 1
ATOM 670 C C . SER A 1 87 ? 20.217 0.727 -19.217 1.00 92.50 87 SER A C 1
ATOM 672 O O . SER A 1 87 ? 21.403 0.434 -19.372 1.00 92.50 87 SER A O 1
ATOM 674 N N . LEU A 1 88 ? 19.412 0.938 -20.267 1.00 93.12 88 LEU A N 1
ATOM 675 C CA . LEU A 1 88 ? 19.874 0.921 -21.657 1.00 93.12 88 LEU A CA 1
ATOM 676 C C . LEU A 1 88 ? 20.684 2.179 -21.985 1.00 93.12 88 LEU A C 1
ATOM 678 O O . LEU A 1 88 ? 21.708 2.076 -22.664 1.00 93.12 88 LEU A O 1
ATOM 682 N N . TRP A 1 89 ? 20.276 3.335 -21.454 1.00 93.25 89 TRP A N 1
ATOM 683 C CA . TRP A 1 89 ? 21.047 4.575 -21.540 1.00 93.25 89 TRP A CA 1
ATOM 684 C C . TRP A 1 89 ? 22.430 4.439 -20.904 1.00 93.25 89 TRP A C 1
ATOM 686 O O . TRP A 1 89 ? 23.426 4.777 -21.548 1.00 93.25 89 TRP A O 1
ATOM 696 N N . GLU A 1 90 ? 22.513 3.883 -19.693 1.00 93.69 90 GLU A N 1
ATOM 697 C CA . GLU A 1 90 ? 23.784 3.629 -18.999 1.00 93.69 90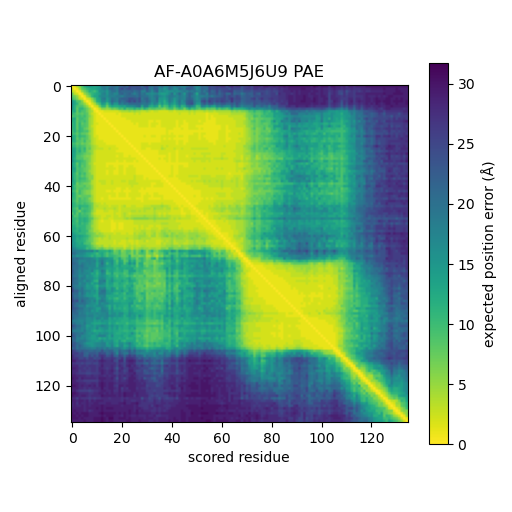 GLU A CA 1
ATOM 698 C C . GLU A 1 90 ? 24.700 2.699 -19.803 1.00 93.69 90 GLU A C 1
ATOM 700 O O . GLU A 1 90 ? 25.901 2.936 -19.920 1.00 93.69 90 GLU A O 1
ATOM 705 N N . LYS A 1 91 ? 24.117 1.683 -20.450 1.00 95.62 91 LYS A N 1
ATOM 706 C CA . LYS A 1 91 ? 24.823 0.736 -21.327 1.00 95.62 91 LYS A CA 1
ATOM 707 C C . LYS A 1 91 ? 25.139 1.295 -22.721 1.00 95.62 91 LYS A C 1
ATOM 709 O O . LYS A 1 91 ? 25.590 0.537 -23.574 1.00 95.62 91 LYS A O 1
ATOM 714 N N . ARG A 1 92 ? 24.887 2.587 -22.978 1.00 94.25 92 ARG A N 1
ATOM 715 C CA . ARG A 1 92 ? 25.063 3.261 -24.282 1.00 94.25 92 ARG A CA 1
ATOM 716 C C . ARG A 1 92 ? 24.242 2.655 -25.433 1.00 94.25 92 ARG A C 1
ATOM 718 O O . ARG A 1 92 ? 24.497 2.960 -26.594 1.00 94.25 92 ARG A O 1
ATOM 725 N N . LYS A 1 93 ? 23.205 1.863 -25.140 1.00 95.00 93 LYS A N 1
ATOM 726 C CA . LYS A 1 93 ? 22.288 1.277 -26.135 1.00 95.00 93 LYS A CA 1
ATOM 727 C C . LYS A 1 93 ? 21.170 2.266 -26.488 1.00 95.00 93 LYS A C 1
ATOM 729 O O . LYS A 1 93 ? 20.008 2.060 -26.147 1.00 95.00 93 LYS A O 1
ATOM 734 N N . LEU A 1 94 ? 21.540 3.373 -27.135 1.00 93.06 94 LEU A N 1
ATOM 735 C CA . LEU A 1 94 ? 20.654 4.530 -27.334 1.00 93.06 94 LEU A CA 1
ATOM 736 C C . LEU A 1 94 ? 19.464 4.246 -28.264 1.00 93.06 94 LEU A C 1
ATOM 738 O O . LEU A 1 94 ? 18.374 4.754 -28.015 1.00 93.06 94 LEU A O 1
ATOM 742 N N . SER A 1 95 ? 19.658 3.430 -29.305 1.00 90.88 95 SER A N 1
ATOM 743 C CA . SER A 1 95 ? 18.593 3.036 -30.239 1.00 90.88 95 SER A CA 1
ATOM 744 C C . SER A 1 95 ? 17.492 2.244 -29.531 1.00 90.88 95 SER A C 1
ATOM 746 O O . SER A 1 95 ? 16.335 2.651 -29.555 1.00 90.88 95 SER A O 1
ATOM 748 N N . ALA A 1 96 ? 17.873 1.185 -28.811 1.00 89.12 96 ALA A N 1
ATOM 749 C CA . ALA A 1 96 ? 16.950 0.350 -28.044 1.00 89.12 96 ALA A CA 1
ATOM 750 C C . ALA A 1 96 ? 16.245 1.128 -26.918 1.00 89.12 96 ALA A C 1
ATOM 752 O O . ALA A 1 96 ? 15.055 0.940 -26.678 1.00 89.12 96 ALA A O 1
ATOM 753 N N . ALA A 1 97 ? 16.958 2.035 -26.237 1.00 91.31 97 ALA A N 1
ATOM 754 C CA . ALA A 1 97 ? 16.359 2.893 -25.213 1.00 91.31 97 ALA A CA 1
ATOM 755 C C . ALA A 1 97 ? 15.271 3.804 -25.806 1.00 91.31 97 ALA A C 1
ATOM 757 O O . ALA A 1 97 ? 14.181 3.919 -25.245 1.00 91.31 97 ALA A O 1
ATOM 758 N N . LYS A 1 98 ? 15.561 4.425 -26.958 1.00 91.44 98 LYS A N 1
ATOM 759 C CA . LYS A 1 98 ? 14.625 5.298 -27.673 1.00 91.44 98 LYS A CA 1
ATOM 760 C C . LYS A 1 98 ? 13.386 4.534 -28.132 1.00 91.44 98 LYS A C 1
ATOM 762 O O . LYS A 1 98 ? 12.276 5.003 -27.908 1.00 91.44 98 LYS A O 1
ATOM 767 N N . GLU A 1 99 ? 13.568 3.364 -28.734 1.00 92.62 99 GLU A N 1
ATOM 768 C CA . GLU A 1 99 ? 12.460 2.535 -29.205 1.00 92.62 99 GLU A CA 1
ATOM 769 C C . GLU A 1 99 ? 11.532 2.121 -28.057 1.00 92.62 99 GLU A C 1
ATOM 771 O O . GLU A 1 99 ? 10.318 2.304 -28.144 1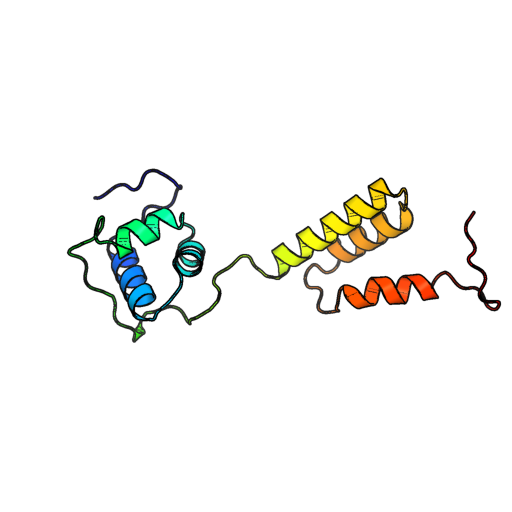.00 92.62 99 GLU A O 1
ATOM 776 N N . LEU A 1 100 ? 12.100 1.640 -26.946 1.00 89.81 100 LEU A N 1
ATOM 777 C CA . LEU A 1 100 ? 11.324 1.228 -25.778 1.00 89.81 100 LEU A CA 1
ATOM 778 C C . LEU A 1 100 ? 10.529 2.398 -25.178 1.00 89.81 100 LEU A C 1
ATOM 780 O O . LEU A 1 100 ? 9.369 2.226 -24.807 1.00 89.81 100 LEU A O 1
ATOM 784 N N . LEU A 1 101 ? 11.123 3.593 -25.126 1.00 90.75 101 LEU A N 1
ATOM 785 C CA . LEU A 1 101 ? 10.448 4.812 -24.681 1.00 90.75 101 LEU A CA 1
ATOM 786 C C . LEU A 1 101 ? 9.306 5.216 -25.625 1.00 90.75 101 LEU A C 1
ATOM 788 O O . LEU A 1 101 ? 8.202 5.506 -25.170 1.00 90.75 101 LEU A O 1
ATOM 792 N N . GLU A 1 102 ? 9.541 5.225 -26.937 1.00 90.75 102 GLU A N 1
ATOM 793 C CA . GLU A 1 102 ? 8.507 5.566 -27.920 1.00 90.75 102 GLU A CA 1
ATOM 794 C C . GLU A 1 102 ? 7.349 4.567 -27.898 1.00 90.75 102 GLU A C 1
ATOM 796 O O . GLU A 1 102 ? 6.187 4.969 -27.992 1.00 90.75 102 GLU A O 1
ATOM 801 N N . ARG A 1 103 ? 7.648 3.273 -27.725 1.00 87.44 103 ARG A N 1
ATOM 802 C CA . ARG A 1 103 ? 6.635 2.233 -27.523 1.00 87.44 103 ARG A CA 1
ATOM 803 C C . ARG A 1 103 ? 5.839 2.545 -26.253 1.00 87.44 103 ARG A C 1
ATOM 805 O O . ARG A 1 103 ? 4.614 2.644 -26.327 1.00 87.44 103 ARG A O 1
ATOM 812 N N . ALA A 1 104 ? 6.527 2.796 -25.133 1.00 86.19 104 ALA A N 1
ATOM 813 C CA . ALA A 1 104 ? 5.924 3.111 -23.835 1.00 86.19 104 ALA A CA 1
ATOM 814 C C . ALA A 1 104 ? 4.910 4.266 -23.898 1.00 86.19 104 ALA A C 1
ATOM 816 O O . ALA A 1 104 ? 3.839 4.194 -23.300 1.00 86.19 104 ALA A O 1
ATOM 817 N N . LEU A 1 105 ? 5.243 5.320 -24.647 1.00 86.75 105 LEU A N 1
ATOM 818 C CA . LEU A 1 105 ? 4.410 6.515 -24.791 1.00 86.75 105 LEU A CA 1
ATOM 819 C C . LEU A 1 105 ? 3.207 6.317 -25.725 1.00 86.75 105 LEU A C 1
ATOM 821 O O . LEU A 1 105 ? 2.191 6.984 -25.549 1.00 86.75 105 LEU A O 1
ATOM 825 N N . LYS A 1 106 ? 3.303 5.421 -26.717 1.00 85.94 106 LYS A N 1
ATOM 826 C CA . LYS A 1 106 ? 2.220 5.168 -27.684 1.00 85.94 106 LYS A CA 1
ATOM 827 C C . LYS A 1 106 ? 1.080 4.333 -27.105 1.00 85.94 106 LYS A C 1
ATOM 829 O O . LYS A 1 106 ? -0.068 4.561 -27.473 1.00 85.94 106 LYS A O 1
ATOM 834 N N . ASN A 1 107 ? 1.376 3.371 -26.233 1.00 73.69 107 ASN A N 1
ATOM 835 C CA . ASN A 1 107 ? 0.347 2.554 -25.593 1.00 73.69 107 ASN A CA 1
ATOM 836 C C . ASN A 1 107 ? 0.715 2.250 -24.133 1.00 73.69 107 ASN A C 1
ATOM 838 O O . ASN A 1 107 ? 1.334 1.228 -23.877 1.00 73.69 107 ASN A O 1
ATOM 842 N N . PRO A 1 108 ? 0.325 3.081 -23.156 1.00 62.66 108 PRO A N 1
ATOM 843 C CA . PRO A 1 108 ? 0.690 2.861 -21.755 1.00 62.66 108 PRO A CA 1
ATOM 844 C C . PRO A 1 108 ? 0.080 1.578 -21.156 1.00 62.66 108 PRO A C 1
ATOM 846 O O . PRO A 1 108 ? 0.560 1.092 -20.133 1.00 62.66 108 PRO A O 1
ATOM 849 N N . VAL A 1 109 ? -0.944 1.002 -21.798 1.00 58.97 109 VAL A N 1
ATOM 850 C CA . VAL A 1 109 ? -1.606 -0.243 -21.390 1.00 58.97 109 VAL A CA 1
ATOM 851 C C . VAL A 1 109 ? -0.951 -1.418 -22.122 1.00 58.97 109 VAL A C 1
ATOM 853 O O . VAL A 1 109 ? -1.519 -2.011 -23.034 1.00 58.97 109 VAL A O 1
ATOM 856 N N . PHE A 1 110 ? 0.291 -1.746 -21.772 1.00 56.69 110 PHE A N 1
ATOM 857 C CA . PHE A 1 110 ? 0.913 -2.969 -22.286 1.00 56.69 110 PHE A CA 1
ATOM 858 C C . PHE A 1 110 ? 0.267 -4.200 -21.644 1.00 56.69 110 PHE A C 1
ATOM 860 O O . PHE A 1 110 ? 0.126 -4.254 -20.421 1.00 56.69 110 PHE A O 1
ATOM 867 N N . THR A 1 111 ? -0.060 -5.203 -22.460 1.00 51.25 111 THR A N 1
ATOM 868 C CA . THR A 1 111 ? -0.537 -6.538 -22.046 1.00 51.25 111 THR A CA 1
ATOM 869 C C . THR A 1 111 ? 0.478 -7.666 -22.278 1.00 51.25 111 THR A C 1
ATOM 871 O O . THR A 1 111 ? 0.254 -8.752 -21.767 1.00 51.25 111 THR A O 1
ATOM 874 N N . GLU A 1 112 ? 1.606 -7.443 -22.961 1.00 52.38 112 GLU A N 1
ATOM 875 C CA . GLU A 1 112 ? 2.547 -8.525 -23.349 1.00 52.38 112 GLU A CA 1
ATOM 876 C C . GLU A 1 112 ? 3.741 -8.657 -22.402 1.00 52.38 112 GLU A C 1
ATOM 878 O O . GLU A 1 112 ? 4.341 -7.652 -22.042 1.00 52.38 112 GLU A O 1
ATOM 883 N N . ASP A 1 113 ? 4.089 -9.867 -21.976 1.00 52.44 113 ASP A N 1
ATOM 884 C CA . ASP A 1 113 ? 5.082 -10.134 -20.931 1.00 52.44 113 ASP A CA 1
ATOM 885 C C . ASP A 1 113 ? 6.465 -9.516 -21.221 1.00 52.44 113 ASP A C 1
ATOM 887 O O . ASP A 1 113 ? 7.077 -9.726 -22.265 1.00 52.44 113 ASP A O 1
ATOM 891 N N . ILE A 1 114 ? 7.009 -8.757 -20.262 1.00 53.28 114 ILE A N 1
ATOM 892 C CA . ILE A 1 114 ? 8.300 -8.046 -20.409 1.00 53.28 114 ILE A CA 1
ATOM 893 C C . ILE A 1 114 ? 9.468 -9.039 -20.603 1.00 53.28 114 ILE A C 1
ATOM 895 O O . ILE A 1 114 ? 10.514 -8.669 -21.135 1.00 53.28 114 ILE A O 1
ATOM 899 N N . SER A 1 115 ? 9.283 -10.309 -20.223 1.00 54.50 115 SER A N 1
ATOM 900 C CA . SER A 1 115 ? 10.231 -11.401 -20.472 1.00 54.50 115 SER A CA 1
ATOM 901 C C . SER A 1 115 ? 10.385 -11.769 -21.951 1.00 54.50 115 SER A C 1
ATOM 903 O O . SER A 1 115 ? 11.430 -12.292 -22.332 1.00 54.50 115 SER A O 1
ATOM 905 N N . GLU A 1 116 ? 9.396 -11.483 -22.800 1.00 48.31 116 GLU A N 1
ATOM 906 C CA . GLU A 1 116 ? 9.460 -11.802 -24.234 1.00 48.31 116 GLU A CA 1
ATOM 907 C C . GLU A 1 116 ? 10.339 -10.800 -25.000 1.00 48.31 116 GLU A C 1
ATOM 909 O O . GLU A 1 116 ? 11.011 -11.169 -25.962 1.00 48.31 116 GLU A O 1
ATOM 914 N N . ILE A 1 117 ? 10.460 -9.566 -24.497 1.00 52.75 117 ILE A N 1
ATOM 915 C CA . ILE A 1 117 ? 11.267 -8.501 -25.116 1.00 52.75 117 ILE A CA 1
ATOM 916 C C . ILE A 1 117 ? 12.768 -8.835 -25.075 1.00 52.75 117 ILE A C 1
ATOM 918 O O . ILE A 1 117 ? 13.492 -8.538 -26.024 1.00 52.75 117 ILE A O 1
ATOM 922 N N . ASP A 1 118 ? 13.257 -9.492 -24.016 1.00 50.38 118 ASP A N 1
ATOM 923 C CA . ASP A 1 118 ? 14.658 -9.946 -23.962 1.00 50.38 118 ASP A CA 1
ATOM 924 C C . ASP A 1 118 ? 14.928 -11.100 -24.962 1.00 50.38 118 ASP A C 1
ATOM 926 O O . ASP A 1 118 ? 16.081 -11.316 -25.339 1.00 50.38 118 ASP A O 1
ATOM 930 N N . THR A 1 119 ? 13.884 -11.798 -25.436 1.00 49.88 119 THR A N 1
ATOM 931 C CA . THR A 1 119 ? 13.994 -12.912 -26.397 1.00 49.88 119 THR A CA 1
ATOM 932 C C . THR A 1 119 ? 13.913 -12.409 -27.844 1.00 49.88 119 THR A C 1
ATOM 934 O O . THR A 1 119 ? 14.803 -12.719 -28.639 1.00 49.88 119 THR A O 1
ATOM 937 N N . GLU A 1 120 ? 12.947 -11.537 -28.167 1.00 47.31 120 GLU A N 1
ATOM 938 C CA . GLU A 1 120 ? 12.784 -10.958 -29.515 1.00 47.31 120 GLU A CA 1
ATOM 939 C C . GLU A 1 120 ? 13.998 -10.121 -29.957 1.00 47.31 120 GLU A C 1
ATOM 941 O O . GLU A 1 120 ? 14.430 -10.199 -31.107 1.00 47.31 120 GLU A O 1
ATOM 946 N N . PHE A 1 121 ? 14.628 -9.370 -29.046 1.00 42.28 121 PHE A N 1
ATOM 947 C CA . PHE A 1 121 ? 15.812 -8.564 -29.383 1.00 42.28 121 PHE A CA 1
ATOM 948 C C . PHE A 1 121 ? 17.069 -9.395 -29.681 1.00 42.28 121 PHE A C 1
ATOM 950 O O . PHE A 1 121 ? 18.004 -8.881 -30.296 1.00 42.28 121 PHE A O 1
ATOM 957 N N . SER A 1 122 ? 17.120 -10.659 -29.249 1.00 48.00 122 SER A N 1
ATOM 958 C CA . SER A 1 122 ? 18.239 -11.554 -29.573 1.00 48.00 122 SER A CA 1
ATOM 959 C C . SER A 1 122 ? 18.169 -12.095 -31.005 1.00 48.00 122 SER A C 1
ATOM 961 O O . SER A 1 122 ? 19.212 -12.393 -31.590 1.00 48.00 122 SER A O 1
ATOM 963 N N . ASP A 1 123 ? 16.965 -12.141 -31.584 1.00 44.22 123 ASP A N 1
ATOM 964 C CA . ASP A 1 123 ? 16.716 -12.658 -32.930 1.00 44.22 123 ASP A CA 1
ATOM 965 C C . ASP A 1 123 ? 16.671 -11.557 -34.000 1.00 44.22 123 ASP A C 1
ATOM 967 O O . ASP A 1 123 ? 17.052 -11.806 -35.140 1.00 44.22 123 ASP A O 1
ATOM 971 N N . ILE A 1 124 ? 16.334 -10.312 -33.638 1.00 48.19 124 ILE A N 1
ATOM 972 C CA . ILE A 1 124 ? 16.386 -9.159 -34.564 1.00 48.19 124 ILE A CA 1
ATOM 973 C C . ILE A 1 124 ? 17.838 -8.784 -34.955 1.00 48.19 124 ILE A C 1
ATOM 975 O O . ILE A 1 124 ? 18.061 -8.154 -35.987 1.00 48.19 124 ILE A O 1
ATOM 979 N N . CYS A 1 125 ? 18.844 -9.208 -34.181 1.00 43.91 125 CYS A N 1
ATOM 980 C CA . CYS A 1 125 ? 20.271 -8.942 -34.437 1.00 43.91 125 CYS A CA 1
ATOM 981 C C . CYS A 1 125 ? 21.022 -10.105 -35.119 1.00 43.91 125 CYS A C 1
ATOM 983 O O . CYS A 1 125 ? 22.246 -10.198 -34.993 1.00 43.91 125 CYS A O 1
ATOM 985 N N . ARG A 1 126 ? 20.321 -11.011 -35.810 1.00 47.22 126 ARG A N 1
ATOM 986 C CA . ARG A 1 126 ? 20.938 -12.114 -36.561 1.00 47.22 126 ARG A CA 1
ATOM 987 C C . ARG A 1 126 ? 20.660 -11.949 -38.050 1.00 47.22 126 ARG A C 1
ATOM 989 O O . ARG A 1 126 ? 19.507 -11.877 -38.462 1.00 47.22 126 ARG A O 1
ATOM 996 N N . ASP A 1 127 ? 21.719 -11.880 -38.850 1.00 53.62 127 ASP A N 1
ATOM 997 C CA . ASP A 1 127 ? 21.602 -11.985 -40.303 1.00 53.62 127 ASP A CA 1
ATOM 998 C C . ASP A 1 127 ? 21.346 -13.442 -40.738 1.00 53.62 127 ASP A C 1
ATOM 1000 O O . ASP A 1 127 ? 21.315 -14.365 -39.919 1.00 53.62 127 ASP A O 1
ATOM 1004 N N . GLU A 1 128 ? 21.171 -13.658 -42.044 1.00 49.56 128 GLU A N 1
ATOM 1005 C CA . GLU A 1 128 ? 20.963 -14.977 -42.669 1.00 49.56 128 GLU A CA 1
ATOM 1006 C C . GLU A 1 128 ? 22.087 -16.004 -42.393 1.00 49.56 128 GLU A C 1
ATOM 1008 O O . GLU A 1 128 ? 21.921 -17.186 -42.697 1.00 49.56 128 GLU A O 1
ATOM 1013 N N . TYR A 1 129 ? 23.190 -15.592 -41.751 1.00 54.38 129 TYR A N 1
ATOM 1014 C CA . TYR A 1 129 ? 24.306 -16.447 -41.335 1.00 54.38 129 TYR A CA 1
ATOM 1015 C C . TYR A 1 129 ? 24.506 -16.513 -39.807 1.00 54.38 129 TYR A C 1
ATOM 1017 O O . TYR A 1 129 ? 25.443 -17.162 -39.337 1.00 54.38 129 TYR A O 1
ATOM 1025 N N . GLY A 1 130 ? 23.623 -15.900 -39.010 1.00 51.53 130 GLY A N 1
ATOM 1026 C CA . GLY A 1 130 ? 23.643 -15.976 -37.547 1.00 51.53 130 GLY A CA 1
ATOM 1027 C C . GLY A 1 130 ? 24.782 -15.203 -36.875 1.00 51.53 130 GLY A C 1
ATOM 1028 O O . GLY A 1 130 ? 25.114 -15.503 -35.724 1.00 51.53 130 GLY A O 1
ATOM 1029 N N . ILE A 1 131 ? 25.388 -14.221 -37.555 1.00 51.06 131 ILE A N 1
ATOM 1030 C CA . ILE A 1 131 ? 26.494 -13.427 -37.005 1.00 51.06 131 ILE A CA 1
ATOM 1031 C C . ILE A 1 131 ? 25.965 -12.101 -36.448 1.00 51.06 131 ILE A C 1
ATOM 1033 O O . ILE A 1 131 ? 25.169 -11.399 -37.064 1.00 51.06 131 ILE A O 1
ATOM 1037 N N . ASN A 1 132 ? 26.420 -11.764 -35.240 1.00 41.81 132 ASN A N 1
ATOM 1038 C CA . ASN A 1 132 ? 26.012 -10.572 -34.504 1.00 41.81 132 ASN A CA 1
ATOM 1039 C C . ASN A 1 132 ? 26.727 -9.345 -35.097 1.00 41.81 132 ASN A C 1
ATOM 1041 O O . ASN A 1 132 ? 27.912 -9.127 -34.830 1.00 41.81 132 ASN A O 1
ATOM 1045 N N . VAL A 1 133 ? 26.041 -8.564 -35.934 1.00 42.12 133 VAL A N 1
ATOM 1046 C CA . VAL A 1 133 ? 26.626 -7.366 -36.555 1.00 42.12 133 VAL A CA 1
ATOM 1047 C C . VAL A 1 133 ? 26.587 -6.214 -35.551 1.00 42.12 133 VAL A C 1
ATOM 1049 O O . VAL A 1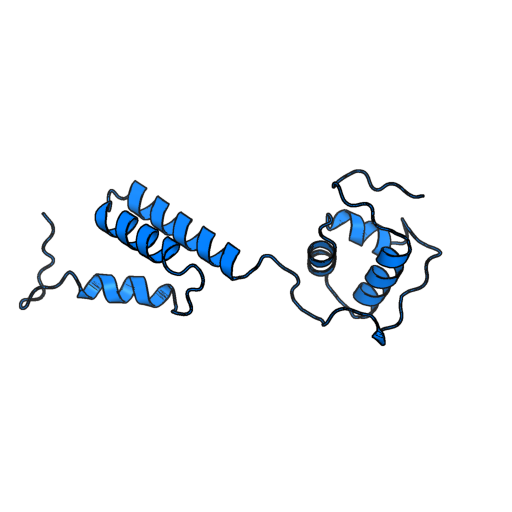 133 ? 25.651 -5.422 -35.510 1.00 42.12 133 VAL A O 1
ATOM 1052 N N . ALA A 1 134 ? 27.615 -6.141 -34.708 1.00 44.69 134 ALA A N 1
ATOM 1053 C CA . ALA A 1 134 ? 27.925 -4.963 -33.912 1.00 44.69 134 ALA A CA 1
ATOM 1054 C C . ALA A 1 134 ? 29.123 -4.237 -34.544 1.00 44.69 134 ALA A C 1
ATOM 1056 O O . ALA A 1 134 ? 30.253 -4.722 -34.466 1.00 44.69 134 ALA A O 1
ATOM 1057 N N . ILE A 1 135 ? 28.863 -3.076 -35.151 1.00 38.38 135 ILE A N 1
ATOM 1058 C CA . ILE A 1 135 ? 29.829 -1.973 -35.265 1.00 38.38 135 ILE A CA 1
ATOM 1059 C C . ILE A 1 135 ? 29.193 -0.768 -34.582 1.00 38.38 135 ILE A C 1
ATOM 1061 O O . ILE A 1 135 ? 28.034 -0.451 -34.933 1.00 38.38 135 ILE A O 1
#

Foldseek 3Di:
DDDDPDDPDDQDLVLLLQLVQCVVVPHDLQQSCLVRVHDSVVSVCSVVCVPSVVRHHDDPVPHDDDDRSDDDPLVVVLVVLVVVLVVCVVVVVPVVSVVSVVVCVVDSPDPDDPVVVVVVVQVVQQDPPGDRDDD